Protein AF-A0A433A278-F1 (afdb_monomer_lite)

Structure (mmCIF, N/CA/C/O backbone):
data_AF-A0A433A278-F1
#
_entry.id   AF-A0A433A278-F1
#
loop_
_atom_site.group_PDB
_atom_site.id
_atom_site.type_symbol
_atom_site.label_atom_id
_atom_site.label_alt_id
_atom_site.label_comp_id
_atom_site.label_asym_id
_atom_site.label_entity_id
_atom_site.label_seq_id
_atom_site.pdbx_PDB_ins_code
_atom_site.Cartn_x
_atom_site.Cartn_y
_atom_site.Cartn_z
_atom_site.occupancy
_atom_site.B_iso_or_equiv
_atom_site.auth_seq_id
_atom_site.auth_comp_id
_atom_site.auth_asym_id
_atom_site.auth_atom_id
_atom_site.pdbx_PDB_model_num
ATOM 1 N N . MET A 1 1 ? 31.744 -14.704 -20.298 1.00 36.91 1 MET A N 1
ATOM 2 C CA . MET A 1 1 ? 30.614 -14.367 -19.408 1.00 36.91 1 MET A CA 1
ATOM 3 C C . MET A 1 1 ? 31.034 -13.129 -18.629 1.00 36.91 1 MET A C 1
ATOM 5 O O . MET A 1 1 ? 31.881 -13.240 -17.755 1.00 36.91 1 MET A O 1
ATOM 9 N N . ALA A 1 2 ? 30.617 -11.945 -19.082 1.00 27.78 2 ALA A N 1
ATOM 10 C CA . ALA A 1 2 ? 31.036 -10.674 -18.488 1.00 27.78 2 ALA A CA 1
ATOM 11 C C . ALA A 1 2 ? 30.232 -10.400 -17.203 1.00 27.78 2 ALA A C 1
ATOM 13 O O . ALA A 1 2 ? 29.068 -10.804 -17.139 1.00 27.78 2 ALA A O 1
ATOM 14 N N . PRO A 1 3 ? 30.820 -9.751 -16.184 1.00 35.09 3 PRO A N 1
ATOM 15 C CA . PRO A 1 3 ? 30.092 -9.400 -14.977 1.00 35.09 3 PRO A CA 1
ATOM 16 C C . PRO A 1 3 ? 29.083 -8.299 -15.319 1.00 35.09 3 PRO A C 1
ATOM 18 O O . PRO A 1 3 ? 29.436 -7.287 -15.923 1.00 35.09 3 PRO A O 1
ATOM 21 N N . VAL A 1 4 ? 27.818 -8.514 -14.965 1.00 37.50 4 VAL A N 1
ATOM 22 C CA . VAL A 1 4 ? 26.772 -7.497 -15.092 1.00 37.50 4 VAL A CA 1
ATOM 23 C C . VAL A 1 4 ? 27.048 -6.427 -14.037 1.00 37.50 4 VAL A C 1
ATOM 25 O O . VAL A 1 4 ? 26.926 -6.674 -12.838 1.00 37.50 4 VAL A O 1
ATOM 28 N N . THR A 1 5 ? 27.475 -5.250 -14.486 1.00 34.12 5 THR A N 1
ATOM 29 C CA . THR A 1 5 ? 27.607 -4.057 -13.649 1.00 34.12 5 THR A CA 1
ATOM 30 C C . THR A 1 5 ? 26.215 -3.633 -13.189 1.00 34.12 5 THR A C 1
ATOM 32 O O . THR A 1 5 ? 25.412 -3.171 -13.995 1.00 34.12 5 THR A O 1
ATOM 35 N N . VAL A 1 6 ? 25.917 -3.792 -11.898 1.00 43.19 6 VAL A N 1
ATOM 36 C CA . VAL A 1 6 ? 24.671 -3.299 -11.298 1.00 43.19 6 VAL A CA 1
ATOM 37 C C . VAL A 1 6 ? 24.789 -1.783 -11.150 1.00 43.19 6 VAL A C 1
ATOM 39 O O . VAL A 1 6 ? 25.444 -1.289 -10.231 1.00 43.19 6 VAL A O 1
ATOM 42 N N . MET A 1 7 ? 24.184 -1.031 -12.071 1.00 33.06 7 MET A N 1
ATOM 43 C CA . MET A 1 7 ? 23.945 0.394 -11.862 1.00 33.06 7 MET A CA 1
ATOM 44 C C . MET A 1 7 ? 22.833 0.536 -10.823 1.00 33.06 7 MET A C 1
ATOM 46 O O . MET A 1 7 ? 21.689 0.170 -11.062 1.00 33.06 7 MET A O 1
ATOM 50 N N . SER A 1 8 ? 23.194 1.025 -9.638 1.00 41.44 8 SER A N 1
ATOM 51 C CA . SER A 1 8 ? 22.251 1.373 -8.575 1.00 41.44 8 SER A CA 1
ATOM 52 C C . SER A 1 8 ? 21.400 2.555 -9.043 1.00 41.44 8 SER A C 1
ATOM 54 O O . SER A 1 8 ? 21.826 3.698 -8.880 1.00 41.44 8 SER A O 1
ATOM 56 N N . SER A 1 9 ? 20.211 2.307 -9.593 1.00 44.09 9 SER A N 1
ATOM 57 C CA . SER A 1 9 ? 19.219 3.356 -9.830 1.00 44.09 9 SER A CA 1
ATOM 58 C C . SER A 1 9 ? 18.757 3.907 -8.484 1.00 44.09 9 SER A C 1
ATOM 60 O O . SER A 1 9 ? 18.061 3.260 -7.704 1.00 44.09 9 SER A O 1
ATOM 62 N N . THR A 1 10 ? 19.231 5.105 -8.166 1.00 43.50 10 THR A N 1
ATOM 63 C CA . THR A 1 10 ? 18.721 5.924 -7.074 1.00 43.50 10 THR A CA 1
ATOM 64 C C . THR A 1 10 ? 17.312 6.369 -7.437 1.00 43.50 10 THR A C 1
ATOM 66 O O . THR A 1 10 ? 17.154 7.256 -8.273 1.00 43.50 10 THR A O 1
ATOM 69 N N . THR A 1 11 ? 16.292 5.806 -6.791 1.00 47.59 11 THR A N 1
ATOM 70 C CA . THR A 1 11 ? 15.073 6.577 -6.547 1.00 47.59 11 THR A CA 1
ATOM 71 C C . THR A 1 11 ? 15.507 7.847 -5.817 1.00 47.59 11 THR A C 1
ATOM 73 O O . THR A 1 11 ? 16.189 7.782 -4.791 1.00 47.59 11 THR A O 1
ATOM 76 N N . SER A 1 12 ? 15.230 9.010 -6.404 1.00 44.34 12 SER A N 1
ATOM 77 C CA . SER A 1 12 ? 15.570 10.299 -5.809 1.00 44.34 12 SER A CA 1
ATOM 78 C C . SER A 1 12 ? 14.887 10.411 -4.447 1.00 44.34 12 SER A C 1
ATOM 80 O O . SER A 1 12 ? 13.656 10.418 -4.350 1.00 44.34 12 SER A O 1
ATOM 82 N N . VAL A 1 13 ? 15.711 10.492 -3.402 1.00 50.59 13 VAL A N 1
ATOM 83 C CA . VAL A 1 13 ? 15.330 10.601 -1.983 1.00 50.59 13 VAL A CA 1
ATOM 84 C C . VAL A 1 13 ? 14.463 11.827 -1.676 1.00 50.59 13 VAL A C 1
ATOM 86 O O . VAL A 1 13 ? 13.885 11.900 -0.602 1.00 50.59 13 VAL A O 1
ATOM 89 N N . ASP A 1 14 ? 14.313 12.750 -2.624 1.00 52.25 14 ASP A N 1
ATOM 90 C CA . ASP A 1 14 ? 13.507 13.965 -2.474 1.00 52.25 14 ASP A CA 1
ATOM 91 C C . ASP A 1 14 ? 11.989 13.722 -2.593 1.00 52.25 14 ASP A C 1
ATOM 93 O O . ASP A 1 14 ? 11.201 14.624 -2.331 1.00 52.25 14 ASP A O 1
ATOM 97 N N . SER A 1 15 ? 11.562 12.519 -2.999 1.00 63.47 15 SER A N 1
ATOM 98 C CA . SER A 1 15 ? 10.146 12.187 -3.257 1.00 63.47 15 SER A CA 1
ATOM 99 C C . SER A 1 15 ? 9.470 11.334 -2.178 1.00 63.47 15 SER A C 1
ATOM 101 O O . SER A 1 15 ? 8.306 10.970 -2.335 1.00 63.47 15 SER A O 1
ATOM 103 N N . VAL A 1 16 ? 10.181 10.979 -1.103 1.00 69.81 16 VAL A N 1
ATOM 104 C CA . VAL A 1 16 ? 9.659 10.084 -0.057 1.00 69.81 16 VAL A CA 1
ATOM 105 C C . VAL A 1 16 ? 9.219 10.863 1.191 1.00 69.81 16 VAL A C 1
ATOM 107 O O . VAL A 1 16 ? 9.845 11.875 1.512 1.00 69.81 16 VAL A O 1
ATOM 110 N N . PRO A 1 17 ? 8.171 10.412 1.912 1.00 73.50 17 PRO A N 1
ATOM 111 C CA . PRO A 1 17 ? 7.687 11.086 3.117 1.00 73.50 17 PRO A CA 1
ATOM 112 C C . PRO A 1 17 ? 8.751 11.234 4.211 1.00 73.50 17 PRO A C 1
ATOM 114 O O . PRO A 1 17 ? 9.678 10.422 4.324 1.00 73.50 17 PRO A O 1
ATOM 117 N N . G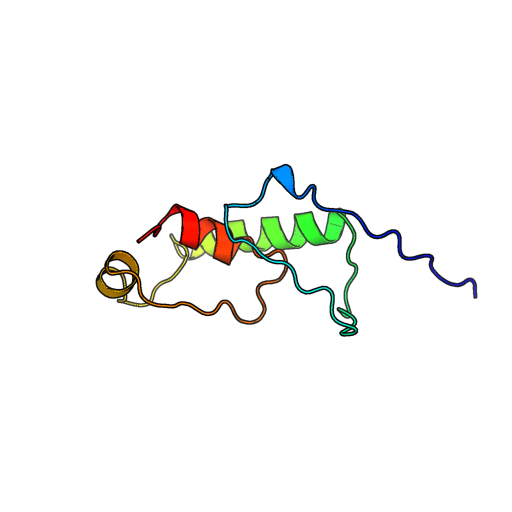LU A 1 18 ? 8.582 12.246 5.067 1.00 77.38 18 GLU A N 1
ATOM 118 C CA . GLU A 1 18 ? 9.442 12.443 6.234 1.00 77.38 18 GLU A CA 1
ATOM 119 C C . GLU A 1 18 ? 9.453 11.181 7.115 1.00 77.38 18 GLU A C 1
ATOM 121 O O . GLU A 1 18 ? 8.419 10.597 7.426 1.00 77.38 18 GLU A O 1
ATOM 126 N N . GLY A 1 19 ? 10.651 10.723 7.491 1.00 74.69 19 GLY A N 1
ATOM 127 C CA . GLY A 1 19 ? 10.828 9.505 8.286 1.00 74.69 19 GLY A CA 1
ATOM 128 C C . GLY A 1 19 ? 10.937 8.204 7.481 1.00 74.69 19 GLY A C 1
ATOM 129 O O . GLY A 1 19 ? 11.293 7.180 8.071 1.00 74.69 19 GLY A O 1
ATOM 130 N N . TYR A 1 20 ? 10.735 8.227 6.157 1.00 75.31 20 TYR A N 1
ATOM 131 C CA . TYR A 1 20 ? 10.963 7.059 5.304 1.00 75.31 20 TYR A CA 1
ATOM 132 C C . TYR A 1 20 ? 12.446 6.654 5.295 1.00 75.31 20 TYR A C 1
ATOM 134 O O . TYR A 1 20 ? 13.349 7.480 5.141 1.00 75.31 20 TYR A O 1
ATOM 142 N N . ARG A 1 21 ? 12.720 5.356 5.468 1.00 73.44 21 ARG A N 1
ATOM 143 C CA . ARG A 1 21 ? 14.082 4.802 5.505 1.00 73.44 21 ARG A CA 1
ATOM 144 C C . ARG A 1 21 ? 14.173 3.573 4.617 1.00 73.44 21 ARG A C 1
ATOM 146 O O . ARG A 1 21 ? 13.440 2.611 4.808 1.00 73.44 21 ARG A O 1
ATOM 153 N N . THR A 1 22 ? 15.145 3.562 3.710 1.00 69.88 22 THR A N 1
ATOM 154 C CA . THR A 1 22 ? 15.498 2.367 2.934 1.00 69.88 22 THR A CA 1
ATOM 155 C C . THR A 1 22 ? 16.648 1.624 3.597 1.00 69.88 22 THR A C 1
ATOM 157 O O . THR A 1 22 ? 17.665 2.236 3.933 1.00 69.88 22 THR A O 1
ATOM 160 N N . PHE A 1 23 ? 16.543 0.303 3.717 1.00 65.38 23 PHE A N 1
ATOM 161 C CA . PHE A 1 23 ? 17.653 -0.530 4.167 1.00 65.38 23 PHE A CA 1
ATOM 162 C C . PHE A 1 23 ? 18.370 -1.154 2.965 1.00 65.38 23 PHE A C 1
ATOM 164 O O . PHE A 1 23 ? 17.824 -2.022 2.288 1.00 65.38 23 PHE A O 1
ATOM 171 N N . LYS A 1 24 ? 19.615 -0.741 2.706 1.00 63.56 24 LYS A N 1
ATOM 172 C CA . LYS A 1 24 ? 20.497 -1.421 1.744 1.00 63.56 24 LYS A CA 1
ATOM 173 C C . LYS A 1 24 ? 21.262 -2.532 2.461 1.00 63.56 24 LYS A C 1
ATOM 175 O O . LYS A 1 24 ? 22.386 -2.335 2.913 1.00 63.56 24 LYS A O 1
ATOM 180 N N . GLY A 1 25 ? 20.618 -3.686 2.616 1.00 60.94 25 GLY A N 1
ATOM 181 C CA . GLY A 1 25 ? 21.257 -4.890 3.147 1.00 60.94 25 GLY A CA 1
ATOM 182 C C . GLY A 1 25 ? 22.065 -5.649 2.090 1.00 60.94 25 GLY A C 1
ATOM 183 O O . GLY A 1 25 ? 21.894 -5.442 0.894 1.00 60.94 25 GLY A O 1
ATOM 184 N N . ASN A 1 26 ? 22.881 -6.613 2.527 1.00 58.12 26 ASN A N 1
ATOM 185 C CA . ASN A 1 26 ? 23.551 -7.579 1.637 1.00 58.12 26 ASN A CA 1
ATOM 186 C C . ASN A 1 26 ? 22.588 -8.625 1.033 1.00 58.12 26 ASN A C 1
ATOM 188 O O . ASN A 1 26 ? 23.024 -9.542 0.335 1.00 58.12 26 ASN A O 1
ATOM 192 N N . ALA A 1 27 ? 21.288 -8.527 1.329 1.00 62.50 27 ALA A N 1
ATOM 193 C CA . ALA A 1 27 ? 20.267 -9.397 0.772 1.00 62.50 27 ALA A CA 1
ATOM 194 C C . ALA A 1 27 ? 20.109 -9.091 -0.721 1.00 62.50 27 ALA A C 1
ATOM 196 O O . ALA A 1 27 ? 19.702 -7.998 -1.110 1.00 62.50 27 ALA A O 1
ATOM 197 N N . ARG A 1 28 ? 20.451 -10.064 -1.565 1.00 64.50 28 ARG A N 1
ATOM 198 C CA . ARG A 1 28 ? 20.225 -9.961 -3.005 1.00 64.50 28 ARG A CA 1
ATOM 199 C C . ARG A 1 28 ? 18.753 -10.227 -3.282 1.00 64.50 28 ARG A C 1
ATOM 201 O O . ARG A 1 28 ? 18.296 -11.359 -3.130 1.00 64.50 28 ARG A O 1
ATOM 208 N N . TYR A 1 29 ? 18.026 -9.190 -3.686 1.00 72.00 29 TYR A N 1
ATOM 209 C CA . TYR A 1 29 ? 16.753 -9.376 -4.368 1.00 72.00 29 TYR A CA 1
ATOM 210 C C . TYR A 1 29 ? 17.006 -10.218 -5.625 1.00 72.00 29 TYR A C 1
ATOM 212 O O . TYR A 1 29 ? 17.986 -9.994 -6.335 1.00 72.00 29 TYR A O 1
ATOM 220 N N . ILE A 1 30 ? 16.199 -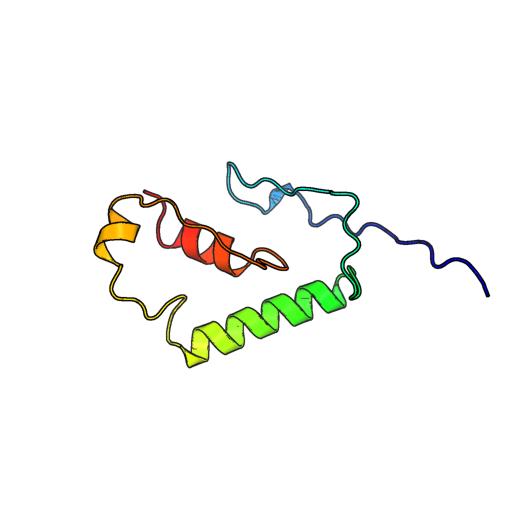11.260 -5.829 1.00 79.00 30 ILE A N 1
ATOM 221 C CA . ILE A 1 30 ? 16.458 -12.270 -6.870 1.00 79.00 30 ILE A CA 1
ATOM 222 C C . ILE A 1 30 ? 16.071 -11.738 -8.260 1.00 79.00 30 ILE A C 1
ATOM 224 O O . ILE A 1 30 ? 16.606 -12.195 -9.267 1.00 79.00 30 ILE A O 1
ATOM 228 N N . LEU A 1 31 ? 15.150 -10.775 -8.306 1.00 79.31 31 LEU A N 1
ATOM 229 C CA . LEU A 1 31 ? 14.685 -10.124 -9.528 1.00 79.31 31 LEU A CA 1
ATOM 230 C C . LEU A 1 31 ? 15.508 -8.856 -9.829 1.00 79.31 31 LEU A C 1
ATOM 232 O O . LEU A 1 31 ? 16.282 -8.415 -8.971 1.00 79.31 31 LEU A O 1
ATOM 236 N N . PRO A 1 32 ? 15.370 -8.276 -11.040 1.00 80.44 32 PRO A N 1
ATOM 237 C CA . PRO A 1 32 ? 16.015 -7.015 -11.386 1.00 80.44 32 PRO A CA 1
ATOM 238 C C . PRO A 1 32 ? 15.690 -5.903 -10.381 1.00 80.44 32 PRO A C 1
ATOM 240 O O . PRO A 1 32 ? 14.696 -5.943 -9.663 1.00 80.44 32 PRO A O 1
ATOM 243 N N . THR A 1 33 ? 16.558 -4.903 -10.306 1.00 80.12 33 THR A N 1
ATOM 244 C CA . THR A 1 33 ? 16.347 -3.703 -9.479 1.00 80.12 33 THR A CA 1
ATOM 245 C C . THR A 1 33 ? 16.457 -2.444 -10.334 1.00 80.12 33 THR A C 1
ATOM 247 O O . THR A 1 33 ? 16.998 -1.440 -9.880 1.00 80.12 33 THR A O 1
ATOM 250 N N . ASP A 1 34 ? 16.053 -2.539 -11.599 1.00 85.38 34 ASP A N 1
ATOM 251 C CA . ASP A 1 34 ? 16.028 -1.439 -12.558 1.00 85.38 34 ASP A CA 1
ATOM 252 C C . ASP A 1 34 ? 14.678 -0.705 -12.527 1.00 85.38 34 ASP A C 1
ATOM 254 O O . ASP A 1 34 ? 13.750 -1.082 -11.806 1.00 85.38 34 ASP A O 1
ATOM 258 N N . GLN A 1 35 ? 14.588 0.395 -13.277 1.00 87.88 35 GLN A N 1
ATOM 259 C CA . GLN A 1 35 ? 13.381 1.221 -13.320 1.00 87.88 35 GLN A CA 1
ATOM 260 C C . GLN A 1 35 ? 12.176 0.450 -13.872 1.00 87.88 35 GLN A C 1
ATOM 262 O O . GLN A 1 35 ? 11.076 0.6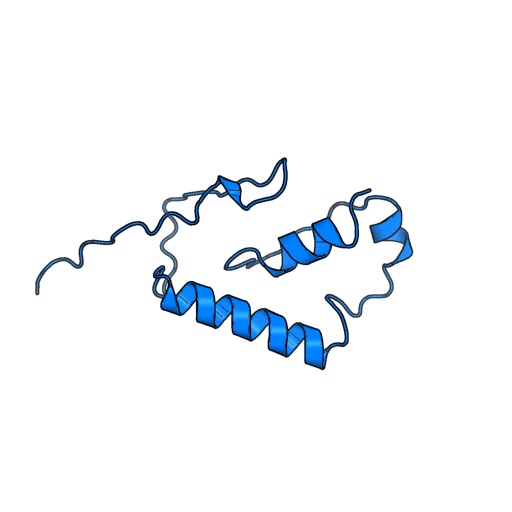04 -13.349 1.00 87.88 35 GLN A O 1
ATOM 267 N N . ASP A 1 36 ? 12.390 -0.417 -14.862 1.00 90.94 36 ASP A N 1
ATOM 268 C CA . ASP A 1 36 ? 11.324 -1.220 -15.463 1.00 90.94 36 ASP A CA 1
ATOM 269 C C . ASP A 1 36 ? 10.688 -2.161 -14.427 1.00 90.94 36 ASP A C 1
ATOM 271 O O . ASP A 1 36 ? 9.461 -2.273 -14.360 1.00 90.94 36 ASP A O 1
ATOM 275 N N . GLU A 1 37 ? 11.491 -2.800 -13.567 1.00 90.31 37 GLU A N 1
ATOM 276 C CA . GLU A 1 37 ? 10.958 -3.642 -12.492 1.00 90.31 37 GLU A CA 1
ATOM 277 C C . GLU A 1 37 ? 10.253 -2.826 -11.399 1.00 90.31 37 GLU A C 1
ATOM 279 O O . GLU A 1 37 ? 9.215 -3.250 -10.881 1.00 90.31 37 GLU A O 1
ATOM 284 N N . ILE A 1 38 ? 10.763 -1.634 -11.071 1.00 89.69 38 ILE A N 1
ATOM 285 C CA . ILE A 1 38 ? 10.094 -0.704 -10.147 1.00 89.69 38 ILE A CA 1
ATOM 286 C C . ILE A 1 38 ? 8.712 -0.317 -10.693 1.00 89.69 38 ILE A C 1
ATOM 288 O O . ILE A 1 38 ? 7.716 -0.390 -9.968 1.00 89.69 38 ILE A O 1
ATOM 292 N N . ASP A 1 39 ? 8.632 0.047 -11.971 1.00 94.31 39 ASP A N 1
ATOM 293 C CA . ASP A 1 39 ? 7.386 0.439 -12.628 1.00 94.31 39 ASP A CA 1
ATOM 294 C C . ASP A 1 39 ? 6.408 -0.737 -12.706 1.00 94.31 39 ASP A C 1
ATOM 296 O O . ASP A 1 39 ? 5.220 -0.578 -12.407 1.00 94.31 39 ASP A O 1
ATOM 300 N N . ARG A 1 40 ? 6.904 -1.946 -13.007 1.00 95.00 40 ARG A N 1
ATOM 301 C CA . ARG A 1 40 ? 6.101 -3.176 -13.001 1.00 95.00 40 ARG A CA 1
ATOM 302 C C . ARG A 1 40 ? 5.491 -3.451 -11.622 1.00 95.00 40 ARG A C 1
ATOM 304 O O . ARG A 1 40 ? 4.301 -3.768 -11.538 1.00 95.00 40 ARG A O 1
ATOM 311 N N . LEU A 1 41 ? 6.274 -3.334 -10.546 1.00 94.50 41 LEU A N 1
ATOM 312 C CA . LEU A 1 41 ? 5.806 -3.532 -9.167 1.00 94.50 41 LEU A CA 1
ATOM 313 C C . LEU A 1 41 ? 4.789 -2.464 -8.746 1.00 94.50 41 LEU A C 1
ATOM 315 O O . LEU A 1 41 ? 3.762 -2.792 -8.149 1.00 94.50 41 LEU A O 1
ATOM 319 N N . ASN A 1 42 ? 5.028 -1.201 -9.102 1.00 95.75 42 ASN A N 1
ATOM 320 C CA . ASN A 1 42 ? 4.089 -0.112 -8.831 1.00 95.75 42 ASN A CA 1
ATOM 321 C C . ASN A 1 42 ? 2.763 -0.317 -9.577 1.00 95.75 42 ASN A C 1
ATOM 323 O O . ASN A 1 42 ? 1.691 -0.166 -8.993 1.00 95.75 42 ASN A O 1
ATOM 327 N N . PHE A 1 43 ? 2.816 -0.720 -10.849 1.00 97.38 43 PHE A N 1
ATOM 328 C CA . PHE A 1 43 ? 1.620 -1.029 -11.631 1.00 97.38 43 PHE A CA 1
ATOM 329 C C . PHE A 1 43 ? 0.826 -2.194 -11.027 1.00 97.38 43 PHE A C 1
ATOM 331 O O . PHE A 1 43 ? -0.399 -2.121 -10.909 1.00 97.38 43 PHE A O 1
ATOM 338 N N . GLN A 1 44 ? 1.522 -3.241 -10.573 1.00 96.44 44 GLN A N 1
ATOM 339 C CA . GLN A 1 44 ? 0.910 -4.364 -9.865 1.00 96.44 44 GLN A CA 1
ATOM 340 C C . GLN A 1 44 ? 0.175 -3.909 -8.592 1.00 96.44 44 GLN A C 1
ATOM 342 O O . GLN A 1 44 ? -0.963 -4.330 -8.379 1.00 96.44 44 GLN A O 1
ATOM 347 N N . HIS A 1 45 ? 0.784 -3.043 -7.772 1.00 96.50 45 HIS A N 1
ATOM 348 C CA . HIS A 1 45 ? 0.136 -2.466 -6.584 1.00 96.50 45 HIS A CA 1
ATOM 349 C C . HIS A 1 45 ? -1.175 -1.762 -6.942 1.00 96.50 45 HIS A C 1
ATOM 351 O O . HIS A 1 45 ? -2.215 -2.071 -6.362 1.00 96.50 45 HIS A O 1
ATOM 357 N N . TYR A 1 46 ? -1.163 -0.880 -7.946 1.00 97.19 46 TYR A N 1
ATOM 358 C CA . TYR A 1 46 ? -2.367 -0.141 -8.326 1.00 97.19 46 TYR A CA 1
ATOM 359 C C . TYR A 1 46 ? -3.483 -1.050 -8.842 1.00 97.19 46 TYR A C 1
ATOM 361 O O . TYR A 1 46 ? -4.632 -0.849 -8.459 1.00 97.19 46 TYR A O 1
ATOM 369 N N . ILE A 1 47 ? -3.176 -2.077 -9.644 1.00 98.25 47 ILE A N 1
ATOM 370 C CA . ILE A 1 47 ? -4.189 -3.054 -10.077 1.00 98.25 47 ILE A CA 1
ATOM 371 C C . ILE A 1 47 ? -4.838 -3.728 -8.866 1.00 98.25 47 ILE A C 1
ATOM 373 O O . ILE A 1 47 ? -6.064 -3.801 -8.789 1.00 98.25 47 ILE A O 1
ATOM 377 N N . ILE A 1 48 ? -4.034 -4.206 -7.913 1.00 96.94 48 ILE A N 1
ATOM 378 C CA . ILE A 1 48 ? -4.544 -4.902 -6.726 1.00 96.94 48 ILE A CA 1
ATOM 379 C C . ILE A 1 48 ? -5.396 -3.957 -5.874 1.00 96.94 48 ILE A C 1
ATOM 381 O O . ILE A 1 48 ? -6.503 -4.333 -5.494 1.00 96.94 48 ILE A O 1
ATOM 385 N N . ARG A 1 49 ? -4.933 -2.723 -5.639 1.00 96.56 49 ARG A N 1
ATOM 386 C CA . ARG A 1 49 ? -5.682 -1.694 -4.903 1.00 96.56 49 ARG A CA 1
ATOM 387 C C . ARG A 1 49 ? -7.047 -1.422 -5.538 1.00 96.56 49 ARG A C 1
ATOM 389 O O . ARG A 1 49 ? -8.047 -1.342 -4.830 1.00 96.56 49 ARG A O 1
ATOM 396 N N . GLN A 1 50 ? -7.109 -1.319 -6.870 1.00 97.44 50 GLN A N 1
ATOM 397 C CA . GLN A 1 50 ? -8.376 -1.132 -7.586 1.00 97.44 50 GLN A CA 1
ATOM 398 C C . GLN A 1 50 ? -9.307 -2.341 -7.434 1.00 97.44 50 GLN A C 1
ATOM 400 O O . GLN A 1 50 ? -10.493 -2.163 -7.169 1.00 97.44 50 GLN A O 1
ATOM 405 N N . LEU A 1 51 ? -8.779 -3.563 -7.555 1.00 97.88 51 LEU A N 1
ATOM 406 C CA . LEU A 1 51 ? -9.563 -4.794 -7.392 1.00 97.88 51 LEU A CA 1
ATOM 407 C C . LEU A 1 51 ? -10.078 -4.992 -5.961 1.00 97.88 51 LEU A C 1
ATOM 409 O O . LEU A 1 51 ? -11.146 -5.567 -5.775 1.00 97.88 51 LEU A O 1
ATOM 413 N N . GLN A 1 52 ? -9.326 -4.538 -4.958 1.00 95.69 52 GLN A N 1
ATOM 414 C CA . GLN A 1 52 ? -9.718 -4.612 -3.550 1.00 95.69 52 GLN A CA 1
ATOM 415 C C . GLN A 1 52 ? -10.540 -3.411 -3.076 1.00 95.69 52 GLN A C 1
ATOM 417 O O . GLN A 1 52 ? -10.985 -3.417 -1.934 1.00 95.69 52 GLN A O 1
ATOM 422 N N . HIS A 1 53 ? -10.752 -2.402 -3.927 1.00 95.81 53 HIS A N 1
ATOM 423 C CA . HIS A 1 53 ? -11.404 -1.138 -3.569 1.00 95.81 53 HIS A CA 1
ATOM 424 C C . HIS A 1 53 ? -10.724 -0.388 -2.410 1.00 95.81 53 HIS A C 1
ATOM 426 O O . HIS A 1 53 ? -11.375 0.343 -1.668 1.00 95.81 53 HIS A O 1
ATOM 432 N N . GLY A 1 54 ? -9.410 -0.547 -2.257 1.00 95.69 54 GLY A N 1
ATOM 433 C CA . GLY A 1 54 ? -8.666 0.019 -1.138 1.00 95.69 54 GLY A CA 1
ATOM 434 C C . GLY A 1 54 ? -7.321 -0.662 -0.931 1.00 95.69 54 GLY A C 1
ATOM 435 O O . GLY A 1 54 ? -6.928 -1.550 -1.687 1.00 95.69 54 GLY A O 1
ATOM 436 N N . ASN A 1 55 ? -6.601 -0.225 0.100 1.00 96.75 55 ASN A N 1
ATOM 437 C CA . ASN A 1 55 ? -5.295 -0.782 0.455 1.00 96.75 55 ASN A CA 1
ATOM 438 C C . ASN A 1 55 ? -5.406 -2.033 1.346 1.00 96.75 55 ASN A C 1
ATOM 440 O O . ASN A 1 55 ? -4.453 -2.802 1.450 1.00 96.75 55 ASN A O 1
ATOM 444 N N . TYR A 1 56 ? -6.551 -2.255 1.993 1.00 96.62 56 TYR A N 1
ATOM 445 C CA . TYR A 1 56 ? -6.780 -3.378 2.897 1.00 96.62 56 TYR A CA 1
ATOM 446 C C . TYR A 1 56 ? -8.280 -3.692 3.008 1.00 96.62 56 TYR A C 1
ATOM 448 O O . TYR A 1 56 ? -9.122 -2.862 2.688 1.00 96.62 56 TYR A O 1
ATOM 456 N N . ASN A 1 57 ? -8.607 -4.901 3.478 1.00 96.38 57 ASN A N 1
ATOM 457 C CA . ASN A 1 57 ? -9.990 -5.360 3.707 1.00 96.38 57 ASN A CA 1
ATOM 458 C C . ASN A 1 57 ? -10.272 -5.751 5.172 1.00 96.38 57 ASN A C 1
ATOM 460 O O . ASN A 1 57 ? -11.385 -6.142 5.517 1.00 96.38 57 ASN A O 1
ATOM 464 N N . ALA A 1 58 ? -9.255 -5.717 6.037 1.00 96.00 58 ALA A N 1
ATOM 465 C CA . ALA A 1 58 ? -9.415 -6.046 7.449 1.00 96.00 58 ALA A CA 1
ATOM 466 C C . ALA A 1 58 ? -10.222 -4.948 8.174 1.00 96.00 58 ALA A C 1
ATOM 468 O O . ALA A 1 58 ? -10.028 -3.770 7.883 1.00 96.00 58 ALA A O 1
ATOM 469 N N . PRO A 1 59 ? -11.084 -5.290 9.148 1.00 97.00 59 PRO A N 1
ATOM 470 C CA . PRO A 1 59 ? -11.890 -4.310 9.878 1.00 97.00 59 PRO A CA 1
ATOM 471 C C . PRO A 1 59 ? -11.053 -3.599 10.959 1.00 97.00 59 PRO A C 1
ATOM 473 O O . PRO A 1 59 ? -11.238 -3.832 12.151 1.00 97.00 59 PRO A O 1
ATOM 476 N N . ILE A 1 60 ? -10.085 -2.778 10.539 1.00 96.88 60 ILE A N 1
ATOM 477 C CA . ILE A 1 60 ? -9.088 -2.128 11.413 1.00 96.88 60 ILE A CA 1
ATOM 478 C C . ILE A 1 60 ? -9.025 -0.599 11.256 1.00 96.88 60 ILE A C 1
ATOM 480 O O . ILE A 1 60 ? -8.099 0.016 11.780 1.00 96.88 60 ILE A O 1
ATOM 484 N N . GLU A 1 61 ? -10.002 0.011 10.579 1.00 97.44 6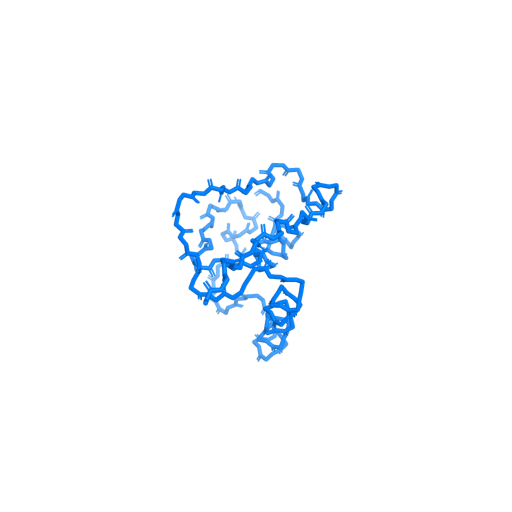1 GLU A N 1
ATOM 485 C CA . GLU A 1 61 ? -10.079 1.461 10.309 1.00 97.44 61 GLU A CA 1
ATOM 486 C C . GLU A 1 61 ? -9.854 2.307 11.573 1.00 97.44 61 GLU A C 1
ATOM 488 O O . GLU A 1 61 ? -9.009 3.202 11.591 1.00 97.44 61 GLU A O 1
ATOM 493 N N . ASP A 1 62 ? -10.535 1.966 12.671 1.00 98.00 62 ASP A N 1
ATOM 494 C CA . ASP A 1 62 ? -10.396 2.683 13.941 1.00 98.00 62 ASP A CA 1
ATOM 495 C C . ASP A 1 62 ? -8.976 2.565 14.506 1.00 98.00 62 ASP A C 1
ATOM 497 O O . ASP A 1 62 ? -8.440 3.515 15.066 1.00 98.00 62 ASP A O 1
ATOM 501 N N . SER A 1 63 ? -8.333 1.402 14.372 1.00 98.06 63 SER A N 1
ATOM 502 C CA . SER A 1 63 ? -6.959 1.212 14.855 1.00 98.06 63 SER A CA 1
ATOM 503 C C . SER A 1 63 ? -5.953 2.000 14.020 1.00 98.06 63 SER A C 1
ATOM 505 O O . SER A 1 63 ? -5.030 2.582 14.583 1.00 98.06 63 SER A O 1
ATOM 507 N N . LEU A 1 64 ? -6.149 2.052 12.701 1.00 97.38 64 LEU A N 1
ATOM 508 C CA . LEU A 1 64 ? -5.336 2.861 11.791 1.00 97.38 64 LEU A CA 1
ATOM 509 C C . LEU A 1 64 ? -5.483 4.352 12.096 1.00 97.38 64 LEU A C 1
ATOM 511 O O . LEU A 1 64 ? -4.486 5.037 12.294 1.00 97.38 64 LEU A O 1
ATOM 515 N N . THR A 1 65 ? -6.718 4.826 12.258 1.00 97.31 65 THR A N 1
ATOM 516 C CA . THR A 1 65 ? -7.016 6.223 12.609 1.00 97.31 65 THR A CA 1
ATOM 517 C C . THR A 1 65 ? -6.440 6.624 13.973 1.00 97.31 65 THR A C 1
ATOM 519 O O . THR A 1 65 ? -6.083 7.779 14.180 1.00 97.31 65 THR A O 1
ATOM 522 N N . ASN A 1 66 ? -6.314 5.674 14.906 1.00 97.62 66 ASN A N 1
ATOM 523 C CA . ASN A 1 66 ? -5.730 5.895 16.233 1.00 97.62 66 ASN A CA 1
ATOM 524 C C . ASN A 1 66 ? -4.196 5.707 16.285 1.00 97.62 66 ASN A C 1
ATOM 526 O O . ASN A 1 66 ? -3.634 5.678 17.382 1.00 97.62 66 ASN A O 1
ATOM 530 N N . GLY A 1 67 ? -3.517 5.550 15.142 1.00 96.31 67 GLY A N 1
ATOM 531 C CA . GLY A 1 67 ? -2.052 5.486 15.072 1.00 96.31 67 GLY A CA 1
ATOM 532 C C . GLY A 1 67 ? -1.448 4.130 15.460 1.00 96.31 67 GLY A C 1
ATOM 533 O O . GLY A 1 67 ? -0.412 4.052 16.132 1.00 96.31 67 GLY A O 1
ATOM 534 N N . ILE A 1 68 ? -2.094 3.018 15.086 1.00 97.06 68 ILE A N 1
ATOM 535 C CA . ILE A 1 68 ? -1.499 1.682 15.252 1.00 97.06 68 ILE A CA 1
ATOM 536 C C . ILE A 1 68 ? -0.184 1.554 14.465 1.00 97.06 68 ILE A C 1
ATOM 538 O O . ILE A 1 68 ? -0.008 2.101 13.381 1.00 97.06 68 ILE A O 1
ATOM 542 N N . LYS A 1 69 ? 0.748 0.746 14.980 1.00 95.31 69 LYS A N 1
ATOM 543 C CA . LYS A 1 69 ? 1.979 0.398 14.259 1.00 95.31 69 LYS A CA 1
ATOM 544 C C . LYS A 1 69 ? 1.715 -0.723 13.257 1.00 95.31 69 LYS A C 1
ATOM 546 O O . LYS A 1 69 ? 1.327 -1.821 13.654 1.00 95.31 69 LYS A O 1
ATOM 551 N N . VAL A 1 70 ? 1.996 -0.464 11.983 1.00 94.94 70 VAL A N 1
ATOM 552 C CA . VAL A 1 70 ? 1.811 -1.408 10.871 1.00 94.94 70 VAL A CA 1
ATOM 553 C C . VAL A 1 70 ? 3.168 -1.855 10.321 1.00 94.94 70 VAL A C 1
ATOM 555 O O . VAL A 1 70 ? 4.105 -1.063 10.241 1.00 94.94 70 VAL A O 1
ATOM 558 N N . LEU A 1 71 ? 3.279 -3.132 9.945 1.00 94.69 71 LEU A N 1
ATOM 559 C CA . LEU A 1 71 ? 4.442 -3.694 9.257 1.00 94.69 71 LEU A CA 1
ATOM 560 C C . LEU A 1 71 ? 4.033 -4.163 7.858 1.00 94.69 71 LEU A C 1
ATOM 562 O O . LEU A 1 71 ? 3.218 -5.074 7.734 1.00 94.69 71 LEU A O 1
ATOM 566 N N . ASP A 1 72 ? 4.654 -3.594 6.829 1.00 94.00 72 ASP A N 1
ATOM 567 C CA . ASP A 1 72 ? 4.549 -4.067 5.447 1.00 94.00 72 ASP A CA 1
ATOM 568 C C . ASP A 1 72 ? 5.647 -5.109 5.171 1.00 94.00 72 ASP A C 1
ATOM 570 O O . ASP A 1 72 ? 6.832 -4.792 5.011 1.00 94.00 72 ASP A O 1
ATOM 574 N N . ALA A 1 73 ? 5.264 -6.385 5.192 1.00 92.81 73 ALA A N 1
ATOM 575 C CA . ALA A 1 73 ? 6.175 -7.495 4.955 1.00 92.81 73 ALA A CA 1
ATOM 576 C C . ALA A 1 73 ? 6.253 -7.815 3.457 1.00 92.81 73 ALA A C 1
ATOM 578 O O . ALA A 1 73 ? 5.258 -8.170 2.833 1.00 92.81 73 ALA A O 1
ATOM 579 N N . GLY A 1 74 ? 7.463 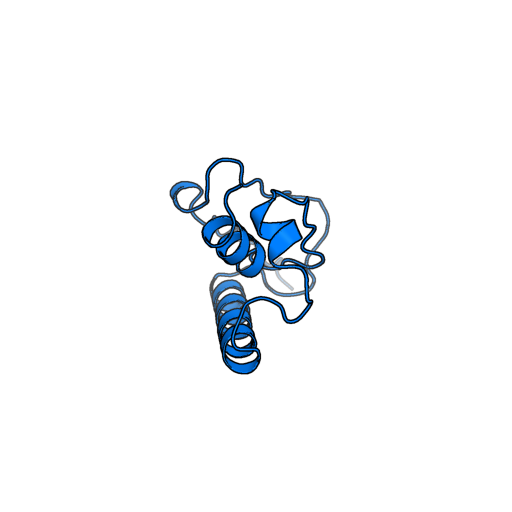-7.762 2.892 1.00 88.06 74 GLY A N 1
ATOM 580 C CA . GLY A 1 74 ? 7.640 -7.918 1.446 1.00 88.06 74 GLY A CA 1
ATOM 581 C C . GLY A 1 74 ? 7.242 -6.664 0.665 1.00 88.06 74 GLY A C 1
ATOM 582 O O . GLY A 1 74 ? 6.760 -6.780 -0.456 1.00 88.06 74 GLY A O 1
ATOM 583 N N . CYS A 1 75 ? 7.492 -5.484 1.242 1.00 90.19 75 CYS A N 1
ATOM 584 C CA . CYS A 1 75 ? 7.037 -4.180 0.754 1.00 90.19 75 CYS A CA 1
ATOM 585 C C . CYS A 1 75 ? 7.468 -3.805 -0.678 1.00 90.19 75 CYS A C 1
ATOM 587 O O . CYS A 1 75 ? 6.935 -2.856 -1.248 1.00 90.19 75 CYS A O 1
ATOM 589 N N . GLY A 1 76 ? 8.416 -4.525 -1.291 1.00 89.75 76 GLY A N 1
ATOM 590 C CA . GLY A 1 76 ? 8.853 -4.285 -2.668 1.00 89.75 76 GLY A CA 1
ATOM 591 C C . GLY A 1 76 ? 9.393 -2.866 -2.852 1.00 89.75 76 GLY A C 1
ATOM 592 O O . GLY A 1 76 ? 10.358 -2.477 -2.198 1.00 89.75 76 GLY A O 1
ATOM 593 N N . THR A 1 77 ? 8.756 -2.086 -3.725 1.00 89.81 77 THR A N 1
ATOM 594 C CA . THR A 1 77 ? 9.068 -0.658 -3.927 1.00 89.81 77 THR A CA 1
ATOM 595 C C . THR A 1 77 ? 8.635 0.228 -2.752 1.00 89.81 77 THR A C 1
ATOM 597 O O . THR A 1 77 ? 8.997 1.399 -2.700 1.00 89.81 77 THR A O 1
ATOM 600 N N . GLY A 1 78 ? 7.857 -0.310 -1.809 1.00 91.88 78 GLY A N 1
ATOM 601 C CA . GLY A 1 78 ? 7.282 0.401 -0.669 1.00 91.88 78 GLY A CA 1
ATOM 602 C C . GLY A 1 78 ? 6.009 1.177 -1.001 1.00 91.88 78 GLY A C 1
ATOM 603 O O . GLY A 1 78 ? 5.535 1.934 -0.158 1.00 91.88 78 GLY A O 1
ATOM 604 N N . ARG A 1 79 ? 5.444 1.016 -2.208 1.00 94.19 79 ARG A N 1
ATOM 605 C CA . ARG A 1 79 ? 4.300 1.821 -2.665 1.00 94.19 79 ARG A CA 1
ATOM 606 C C . ARG A 1 79 ? 3.074 1.693 -1.759 1.00 94.19 79 ARG A C 1
ATOM 608 O O . ARG A 1 79 ? 2.464 2.708 -1.444 1.00 94.19 79 ARG A O 1
ATOM 615 N N . TRP A 1 80 ? 2.762 0.483 -1.297 1.00 95.62 80 TRP A N 1
ATOM 616 C CA . TRP A 1 80 ? 1.665 0.255 -0.352 1.00 95.62 80 TRP A CA 1
ATOM 617 C C . TRP A 1 80 ? 1.887 0.991 0.974 1.00 95.62 80 TRP A C 1
ATOM 619 O O . TRP A 1 80 ? 0.990 1.678 1.450 1.00 95.62 80 TRP A O 1
ATOM 629 N N . THR A 1 81 ? 3.101 0.911 1.532 1.00 94.81 81 THR A N 1
ATOM 630 C CA . THR A 1 81 ? 3.470 1.629 2.763 1.00 94.81 81 THR A CA 1
ATOM 631 C C . THR A 1 81 ? 3.281 3.141 2.621 1.00 94.81 81 THR A C 1
ATOM 633 O O . THR A 1 81 ? 2.761 3.771 3.537 1.00 94.81 81 THR A O 1
ATOM 636 N N . ILE A 1 82 ? 3.701 3.724 1.492 1.00 93.75 82 ILE A N 1
ATOM 637 C CA . ILE A 1 82 ? 3.562 5.168 1.243 1.00 93.75 82 ILE A CA 1
ATOM 638 C C . ILE A 1 82 ? 2.083 5.554 1.172 1.00 93.75 82 ILE A C 1
ATOM 640 O O . ILE A 1 82 ? 1.674 6.455 1.895 1.00 93.75 82 ILE A O 1
ATOM 644 N N . ASP A 1 83 ? 1.281 4.836 0.378 1.00 95.19 83 ASP A N 1
ATOM 645 C CA . ASP A 1 83 ? -0.159 5.103 0.266 1.00 95.19 83 ASP A CA 1
ATOM 646 C C . ASP A 1 83 ? -0.856 5.002 1.643 1.00 95.19 83 ASP A C 1
ATOM 648 O O . ASP A 1 83 ? -1.673 5.849 1.987 1.00 95.19 83 ASP A O 1
ATOM 652 N N . MET A 1 84 ? -0.507 4.007 2.469 1.00 95.81 84 MET A N 1
ATOM 653 C CA . MET A 1 84 ? -1.067 3.862 3.821 1.00 95.81 84 MET A CA 1
ATOM 654 C C . MET A 1 84 ? -0.652 4.987 4.774 1.00 95.81 84 MET A C 1
ATOM 656 O O . MET A 1 84 ? -1.458 5.395 5.603 1.00 95.81 84 MET A O 1
ATOM 660 N N . ALA A 1 85 ? 0.584 5.483 4.677 1.00 93.31 85 ALA A N 1
ATOM 661 C CA . ALA A 1 85 ? 1.058 6.598 5.497 1.00 93.31 85 ALA A CA 1
ATOM 662 C C . ALA A 1 85 ? 0.413 7.936 5.093 1.00 93.31 85 ALA A C 1
ATOM 664 O O . ALA A 1 85 ? 0.208 8.798 5.945 1.00 93.31 85 ALA A O 1
ATOM 665 N N . GLU A 1 86 ? 0.090 8.107 3.808 1.00 92.94 86 GLU A N 1
ATOM 666 C CA . GLU A 1 86 ? -0.673 9.256 3.306 1.00 92.94 86 GLU A CA 1
ATOM 667 C C . GLU A 1 86 ? -2.137 9.206 3.773 1.00 92.94 86 GLU A C 1
ATOM 669 O O . GLU A 1 86 ? -2.666 10.222 4.226 1.00 92.94 86 GLU A O 1
ATOM 674 N N . ASP A 1 87 ? -2.772 8.031 3.704 1.00 94.75 87 ASP A N 1
ATOM 675 C CA . ASP A 1 87 ? -4.166 7.837 4.119 1.00 94.75 87 ASP A CA 1
ATOM 676 C C . ASP A 1 87 ? -4.333 7.915 5.660 1.00 94.75 87 ASP A C 1
ATOM 678 O O . ASP A 1 87 ? -5.356 8.406 6.144 1.00 94.75 87 ASP A O 1
ATOM 682 N N . TYR A 1 88 ? -3.329 7.480 6.440 1.00 95.50 88 TYR A N 1
ATOM 683 C CA . TYR A 1 88 ? -3.369 7.384 7.912 1.00 95.50 88 TYR A CA 1
ATOM 684 C C . TYR A 1 88 ? -2.119 7.989 8.590 1.00 95.50 88 TYR A C 1
ATOM 686 O O . TYR A 1 88 ? -1.213 7.254 8.986 1.00 95.50 88 TYR A O 1
ATOM 694 N N . PRO A 1 89 ? -2.058 9.320 8.775 1.00 91.19 89 PRO A N 1
ATOM 695 C CA . PRO A 1 89 ? -0.863 10.007 9.285 1.00 91.19 89 PRO A CA 1
ATOM 696 C C . PRO A 1 89 ? -0.713 10.050 10.823 1.00 91.19 89 PRO A C 1
ATOM 698 O O . PRO A 1 89 ? 0.227 10.683 11.309 1.00 91.19 89 PRO A O 1
ATOM 701 N N . ALA A 1 90 ? -1.655 9.479 11.583 1.00 85.62 90 ALA A N 1
ATOM 702 C CA . ALA A 1 90 ? -1.770 9.623 13.044 1.00 85.62 90 ALA A CA 1
ATOM 703 C C . ALA A 1 90 ? -0.755 8.798 13.859 1.00 85.62 90 ALA A C 1
ATOM 705 O O . ALA A 1 90 ? -0.370 7.693 13.416 1.00 85.62 90 ALA A O 1
#

Sequence (90 aa):
MAPVTVMSSTTSVDSVPEGYRTFKGNARYILPTDQDEIDRLNFQHYIIRQLQHGNYNAPIEDSLTNGIKVLDAGCGTGRWTIDMAEDYPA

Foldseek 3Di:
DDDPPQDPPDPPPVPADPPDDDDPDPDDDPDHPDPVVLVVVLVVQVVVCVVCVHLDDDPCVVVLQVPHDDDDDPCPNVNSVRVSCVVRV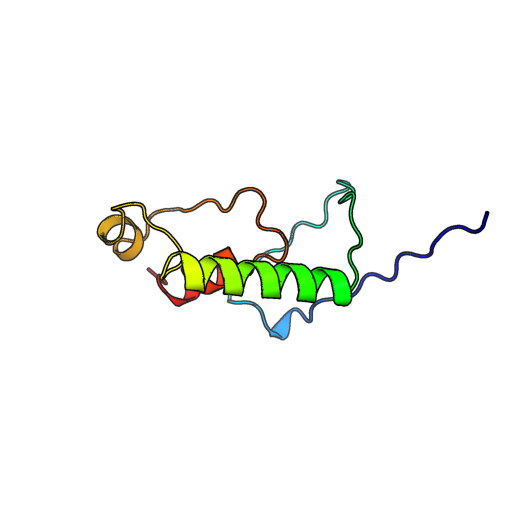D

InterPro domains:
  IPR029063 S-adenosyl-L-methionine-dependent methyltransferase superfamily [G3DSA:3.40.50.150] (33-90)
  IPR029063 S-adenosyl-L-methionine-dependent methyltransferase superfamily [SSF53335] (59-89)

pLDDT: mean 81.15, std 20.33, range [27.78, 98.25]

Secondary structure (DSSP, 8-state):
------------GGGSPTT------S---SS--SHHHHHHHHHHHHHHHHHHTSS--SS-HHHHHTT-----TT-TTSHHHHHHHHH---

Radius of gyration: 15.63 Å; chains: 1; bounding box: 43×28×36 Å

Organism: NCBI:txid994334